Protein AF-A0A938SHJ2-F1 (afdb_monomer_lite)

Secondary structure (DSSP, 8-state):
-PPPHHHHHHHHHHH---HHHHHHHHHHHHHHHHHHHSTTTTTT----HHHHHHHH-

Structure (mmCIF, N/CA/C/O backbone):
data_AF-A0A938SHJ2-F1
#
_entry.id   AF-A0A938SHJ2-F1
#
loop_
_atom_site.group_PDB
_atom_site.id
_atom_site.type_symbol
_atom_site.label_atom_id
_atom_site.label_alt_id
_atom_site.label_comp_id
_atom_site.label_asym_id
_atom_site.label_entity_id
_atom_site.label_seq_id
_atom_site.pdbx_PDB_ins_code
_atom_site.Cartn_x
_atom_site.Cartn_y
_atom_site.Cartn_z
_atom_site.occupancy
_atom_site.B_iso_or_equiv
_atom_site.auth_seq_id
_atom_site.auth_comp_id
_atom_site.auth_asym_id
_atom_site.auth_atom_id
_atom_site.pdbx_PDB_model_num
ATOM 1 N N . MET A 1 1 ? 2.876 7.059 2.768 1.00 65.81 1 MET A N 1
ATOM 2 C CA . MET A 1 1 ? 2.333 8.185 3.566 1.00 65.81 1 MET A CA 1
ATOM 3 C C . MET A 1 1 ? 2.171 7.745 5.024 1.00 65.81 1 MET A C 1
ATOM 5 O O . MET A 1 1 ? 1.864 6.578 5.230 1.00 65.81 1 MET A O 1
ATOM 9 N N . LYS A 1 2 ? 2.388 8.610 6.030 1.00 75.00 2 LYS A N 1
ATOM 10 C CA . LYS A 1 2 ? 1.995 8.297 7.422 1.00 75.00 2 LYS A CA 1
ATOM 11 C C . LYS A 1 2 ? 0.500 8.581 7.577 1.00 75.00 2 LYS A C 1
ATOM 13 O O . LYS A 1 2 ? 0.075 9.700 7.303 1.00 75.00 2 LYS A O 1
ATOM 18 N N . VAL A 1 3 ? -0.285 7.580 7.965 1.00 85.38 3 VAL A N 1
ATOM 19 C CA . VAL A 1 3 ? -1.709 7.760 8.287 1.00 85.38 3 VAL A CA 1
ATOM 20 C C . VAL A 1 3 ? -1.811 8.315 9.703 1.00 85.38 3 VAL A C 1
ATOM 22 O O . VAL A 1 3 ? -1.084 7.871 10.589 1.00 85.38 3 VAL A O 1
ATOM 25 N N . SER A 1 4 ? -2.668 9.317 9.918 1.00 93.69 4 SER A N 1
ATOM 26 C CA . SER A 1 4 ? -2.890 9.833 11.269 1.00 93.69 4 SER A CA 1
ATOM 27 C C . SER A 1 4 ? -3.624 8.797 12.116 1.00 93.69 4 SER A C 1
ATOM 29 O O . SER A 1 4 ? -4.427 8.007 11.608 1.00 93.69 4 SER A O 1
ATOM 31 N N . ARG A 1 5 ? -3.368 8.802 13.424 1.00 93.38 5 ARG A N 1
ATOM 32 C CA . ARG A 1 5 ? -3.964 7.828 14.341 1.00 93.38 5 ARG A CA 1
ATOM 33 C C . ARG A 1 5 ? -5.488 7.935 14.364 1.00 93.38 5 ARG A C 1
ATOM 35 O O . ARG A 1 5 ? -6.166 6.915 14.425 1.00 93.38 5 ARG A O 1
ATOM 42 N N . GLU A 1 6 ? -6.014 9.150 14.264 1.00 95.75 6 GLU A N 1
ATOM 43 C CA . GLU A 1 6 ? -7.448 9.444 14.264 1.00 95.75 6 GLU A CA 1
ATOM 44 C C . GLU A 1 6 ? -8.118 8.826 13.036 1.00 95.75 6 GLU A C 1
ATOM 46 O O . GLU A 1 6 ? -9.129 8.135 13.155 1.00 95.75 6 GLU A O 1
ATOM 51 N N . ARG A 1 7 ? -7.510 9.003 11.856 1.00 94.75 7 ARG A N 1
ATOM 52 C CA . ARG A 1 7 ? -8.017 8.417 10.613 1.00 94.75 7 ARG A CA 1
ATOM 53 C C . ARG A 1 7 ? -7.954 6.894 10.651 1.00 94.75 7 ARG A C 1
ATOM 55 O O . ARG A 1 7 ? -8.906 6.239 10.244 1.00 94.75 7 ARG A O 1
ATOM 62 N N . LEU A 1 8 ? -6.863 6.333 11.173 1.00 96.12 8 LEU A N 1
ATOM 63 C CA . LEU A 1 8 ? -6.718 4.887 11.315 1.00 96.12 8 LEU A CA 1
ATOM 64 C C . LEU A 1 8 ? -7.797 4.295 12.234 1.00 96.12 8 LEU A C 1
ATOM 66 O O . LEU A 1 8 ? -8.346 3.238 11.936 1.00 96.12 8 LEU A O 1
ATOM 70 N N . GLN A 1 9 ? -8.118 4.978 13.335 1.00 96.75 9 GLN A N 1
ATOM 71 C CA . GLN A 1 9 ? -9.166 4.554 14.263 1.00 96.75 9 GLN A CA 1
ATOM 72 C C . GLN A 1 9 ? -10.564 4.653 13.650 1.00 96.75 9 GLN A C 1
ATOM 74 O O . GLN A 1 9 ? -11.350 3.722 13.812 1.00 96.75 9 GLN A O 1
ATOM 79 N N . ALA A 1 10 ? -10.864 5.733 12.924 1.00 96.44 10 ALA A N 1
ATOM 80 C CA . ALA A 1 10 ? -12.146 5.892 12.241 1.00 96.44 10 ALA A CA 1
ATOM 81 C C . ALA A 1 10 ? -12.377 4.790 11.191 1.00 96.44 10 ALA A C 1
ATOM 83 O O . ALA A 1 10 ? -13.451 4.187 11.136 1.00 96.44 10 ALA A O 1
ATOM 84 N N . GLU A 1 11 ? -11.350 4.466 10.402 1.00 95.62 11 GLU A N 1
ATOM 85 C CA . GLU A 1 11 ? -11.436 3.395 9.404 1.00 95.62 11 GLU A CA 1
ATOM 86 C C . GLU A 1 11 ? -11.521 2.009 10.049 1.00 95.62 11 GLU A C 1
ATOM 88 O O . GLU A 1 11 ? -12.305 1.166 9.618 1.00 95.62 11 GLU A O 1
ATOM 93 N N . ALA A 1 12 ? -10.773 1.766 11.127 1.00 97.00 12 ALA A N 1
ATOM 94 C CA . ALA A 1 12 ? -10.869 0.524 11.891 1.00 97.00 12 ALA A CA 1
ATOM 95 C C . ALA A 1 12 ? -12.281 0.301 12.460 1.00 97.00 12 ALA A C 1
ATOM 97 O O . ALA A 1 12 ? -12.802 -0.809 12.395 1.00 97.00 12 ALA A O 1
ATOM 98 N N . GLN A 1 13 ? -12.930 1.354 12.968 1.00 97.06 13 GLN A N 1
ATOM 99 C CA . GLN A 1 13 ? -14.320 1.283 13.434 1.00 97.06 13 GLN A CA 1
ATOM 100 C C . GLN A 1 13 ? -15.299 1.013 12.289 1.00 97.06 13 GLN A C 1
ATOM 102 O O . GLN A 1 13 ? -16.191 0.183 12.434 1.00 97.06 13 GLN A O 1
ATOM 107 N N . THR A 1 14 ? -15.115 1.684 11.151 1.00 97.50 14 THR A N 1
ATOM 108 C CA . THR A 1 14 ? -16.006 1.561 9.986 1.00 97.50 14 THR A CA 1
ATOM 109 C C . THR A 1 14 ? -15.914 0.181 9.338 1.00 97.50 14 THR A C 1
ATOM 111 O O . THR A 1 14 ? -16.920 -0.393 8.931 1.00 97.50 14 THR A O 1
ATOM 114 N N . THR A 1 15 ? -14.705 -0.368 9.253 1.00 95.19 15 THR A N 1
ATOM 115 C CA . THR A 1 15 ? -14.438 -1.655 8.595 1.00 95.19 15 THR A CA 1
ATOM 116 C C . THR A 1 15 ? -14.523 -2.854 9.540 1.00 95.19 15 THR A C 1
ATOM 118 O O . THR A 1 15 ? -14.600 -3.991 9.082 1.00 95.19 15 THR A O 1
ATOM 121 N N . GLY A 1 16 ? -14.473 -2.623 10.855 1.00 96.88 16 GLY A N 1
ATOM 122 C CA . GLY A 1 16 ? -14.397 -3.671 11.875 1.00 96.88 16 GLY A CA 1
ATOM 123 C C . GLY A 1 16 ? -13.021 -4.339 11.999 1.00 96.88 16 GLY A C 1
ATOM 124 O O . GLY A 1 16 ? -12.855 -5.262 12.798 1.00 96.88 16 GLY A O 1
ATOM 125 N N . PHE A 1 17 ? -12.015 -3.897 11.238 1.00 96.12 17 PHE A N 1
ATOM 126 C CA . PHE A 1 17 ? -10.666 -4.450 11.318 1.00 96.12 17 PHE A CA 1
ATOM 127 C C . PHE A 1 17 ? -9.851 -3.822 12.447 1.00 96.12 17 PHE A C 1
ATOM 129 O O . PHE A 1 17 ? -10.020 -2.666 12.827 1.00 96.12 17 PHE A O 1
ATOM 136 N N . ARG A 1 18 ? -8.878 -4.582 12.958 1.00 97.06 18 ARG A N 1
ATOM 137 C CA . ARG A 1 18 ? -7.923 -4.073 13.948 1.00 97.06 18 ARG A CA 1
ATOM 138 C C . ARG A 1 18 ? -7.088 -2.933 13.339 1.00 97.06 18 ARG A C 1
ATOM 140 O O . ARG A 1 18 ? -6.508 -3.149 12.271 1.00 97.06 18 ARG A O 1
ATOM 147 N N . PRO A 1 19 ? -6.924 -1.785 14.029 1.00 96.19 19 PRO A N 1
ATOM 148 C CA . PRO A 1 19 ? -6.169 -0.637 13.513 1.00 96.19 19 PRO A CA 1
ATOM 149 C C . PRO A 1 19 ? -4.768 -1.001 13.010 1.00 96.19 19 PRO A C 1
ATOM 151 O O . PRO A 1 19 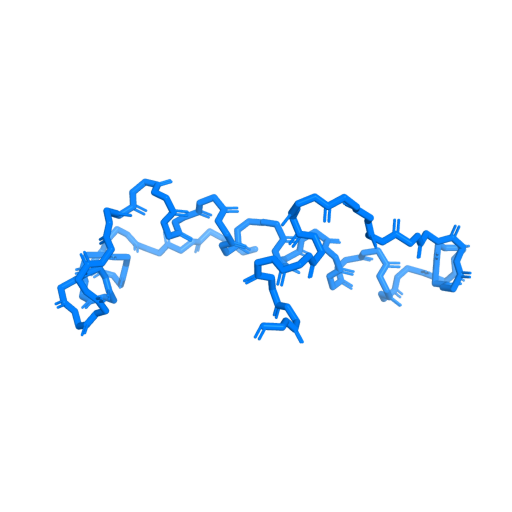? -4.362 -0.616 11.923 1.00 96.19 19 PRO A O 1
ATOM 154 N N . GLU A 1 20 ? -4.054 -1.826 13.767 1.00 95.56 20 GLU A N 1
ATOM 155 C CA . GLU A 1 20 ? -2.697 -2.286 13.457 1.00 95.56 20 GLU A CA 1
ATOM 156 C C . GLU A 1 20 ? -2.610 -3.242 12.252 1.00 95.56 20 GLU A C 1
ATOM 158 O O . GLU A 1 20 ? -1.573 -3.315 11.594 1.00 95.56 20 GLU A O 1
ATOM 163 N N . VAL A 1 21 ? -3.693 -3.948 11.905 1.00 94.62 21 VAL A N 1
ATOM 164 C CA . VAL A 1 21 ? -3.771 -4.705 10.642 1.00 94.62 21 VAL A CA 1
ATOM 165 C C . VAL A 1 21 ? -4.025 -3.748 9.482 1.00 94.62 21 VAL A C 1
ATOM 167 O O . VAL A 1 21 ? -3.351 -3.836 8.456 1.00 94.62 21 VAL A O 1
ATOM 170 N N . LEU A 1 22 ? -4.950 -2.806 9.668 1.00 95.00 22 LEU A N 1
ATOM 171 C CA . LEU A 1 22 ? -5.299 -1.806 8.663 1.00 95.00 22 LEU A CA 1
ATOM 172 C C . LEU A 1 22 ? -4.078 -0.956 8.276 1.00 95.00 22 LEU A C 1
ATOM 174 O O . LEU A 1 22 ? -3.793 -0.765 7.096 1.00 95.00 22 LEU A O 1
ATOM 178 N N . GLU A 1 23 ? -3.296 -0.529 9.267 1.00 95.44 23 GLU A N 1
ATOM 179 C CA . GLU A 1 23 ? -2.058 0.226 9.071 1.00 95.44 23 GLU A CA 1
ATOM 180 C C . GLU A 1 23 ? -1.043 -0.558 8.233 1.00 95.44 23 GLU A C 1
ATOM 182 O O . GLU A 1 23 ? -0.474 -0.019 7.281 1.00 95.44 23 GLU A O 1
ATOM 187 N N . ARG A 1 24 ? -0.859 -1.855 8.515 1.00 94.81 24 ARG A N 1
ATOM 188 C CA . ARG A 1 24 ? 0.038 -2.723 7.733 1.00 94.81 24 ARG A CA 1
ATOM 189 C C . ARG A 1 24 ? -0.402 -2.844 6.278 1.00 94.81 24 ARG A C 1
ATOM 191 O O . ARG A 1 24 ? 0.445 -2.771 5.389 1.00 94.81 24 ARG A O 1
ATOM 198 N N . VAL A 1 25 ? -1.702 -3.004 6.031 1.00 94.62 25 VAL A N 1
ATOM 199 C CA . VAL A 1 25 ? -2.245 -3.073 4.666 1.00 94.62 25 VAL A CA 1
ATOM 200 C C . VAL A 1 25 ? -2.040 -1.745 3.942 1.00 94.62 25 VAL A C 1
ATOM 202 O O . VAL A 1 25 ? -1.553 -1.736 2.813 1.00 94.62 25 VAL A O 1
ATOM 205 N N . ILE A 1 26 ? -2.304 -0.614 4.600 1.00 94.06 26 ILE A N 1
ATOM 206 C CA . ILE A 1 26 ? -2.069 0.706 4.006 1.00 94.06 26 ILE A CA 1
ATOM 207 C C . ILE A 1 26 ? -0.585 0.890 3.664 1.00 94.06 26 ILE A C 1
ATOM 209 O O . ILE A 1 26 ? -0.261 1.342 2.564 1.00 94.06 26 ILE A O 1
ATOM 213 N N . HIS A 1 27 ? 0.336 0.516 4.553 1.00 94.50 27 HIS A N 1
ATOM 214 C CA . HIS A 1 27 ? 1.771 0.568 4.260 1.00 94.50 27 HIS A CA 1
ATOM 215 C C . HIS A 1 27 ? 2.166 -0.308 3.071 1.00 94.50 27 HIS A C 1
ATOM 217 O O . HIS A 1 27 ? 2.934 0.145 2.220 1.00 94.50 27 HIS A O 1
ATOM 223 N N . LEU A 1 28 ? 1.623 -1.524 2.980 1.00 95.44 28 LEU A N 1
ATOM 224 C CA . LEU A 1 28 ? 1.850 -2.403 1.838 1.00 95.44 28 LEU A CA 1
ATOM 225 C C . LEU A 1 28 ? 1.387 -1.751 0.529 1.00 95.44 28 LEU A C 1
ATOM 227 O O . LEU A 1 28 ? 2.158 -1.708 -0.426 1.00 95.44 28 LEU A O 1
ATOM 231 N N . LEU A 1 29 ? 0.173 -1.196 0.490 1.00 95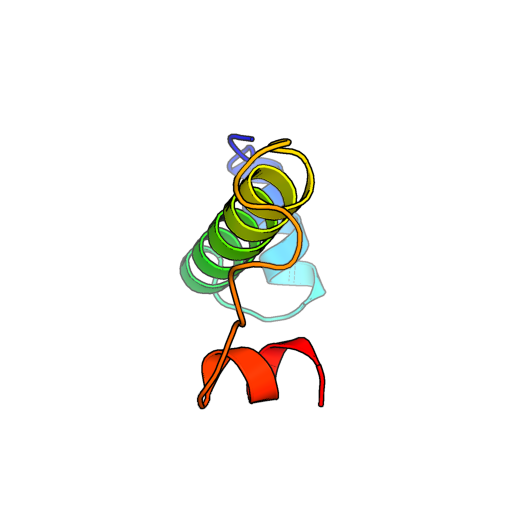.31 29 LEU A N 1
ATOM 232 C CA . LEU A 1 29 ? -0.353 -0.532 -0.708 1.00 95.31 29 LEU A CA 1
ATOM 233 C C . LEU A 1 29 ? 0.513 0.666 -1.123 1.00 95.31 29 LEU A C 1
ATOM 235 O O . LEU A 1 29 ? 0.850 0.793 -2.298 1.00 95.31 29 LEU A O 1
ATOM 239 N N . ASN A 1 30 ? 0.968 1.477 -0.160 1.00 95.00 30 ASN A N 1
ATOM 240 C CA . ASN A 1 30 ? 1.900 2.580 -0.425 1.00 95.00 30 ASN A CA 1
ATOM 241 C C . ASN A 1 30 ? 3.224 2.091 -1.046 1.00 95.00 30 ASN A C 1
ATOM 243 O O . ASN A 1 30 ? 3.767 2.743 -1.936 1.00 95.00 30 ASN A O 1
ATOM 247 N N . LEU A 1 31 ? 3.772 0.965 -0.575 1.00 95.19 31 LEU A N 1
ATOM 248 C CA . LEU A 1 31 ? 4.998 0.395 -1.142 1.00 95.19 31 LEU A CA 1
ATOM 249 C C . LEU A 1 31 ? 4.779 -0.098 -2.572 1.00 95.19 31 LEU A C 1
ATOM 251 O O . LEU A 1 31 ? 5.601 0.183 -3.440 1.00 95.19 31 LEU A O 1
ATOM 255 N N . LEU A 1 32 ? 3.670 -0.796 -2.828 1.00 95.50 32 LEU A N 1
ATOM 256 C CA . LEU A 1 32 ? 3.335 -1.289 -4.165 1.00 95.50 32 LEU A CA 1
ATOM 257 C C . LEU A 1 32 ? 3.157 -0.135 -5.160 1.00 95.50 32 LEU A C 1
ATOM 259 O O . LEU A 1 32 ? 3.667 -0.211 -6.278 1.00 95.50 32 LEU A O 1
ATOM 263 N N . GLU A 1 33 ? 2.519 0.958 -4.742 1.00 95.56 33 GLU A N 1
ATOM 264 C CA . GLU A 1 33 ? 2.403 2.181 -5.544 1.00 95.56 33 GLU A CA 1
ATOM 265 C C . GLU A 1 33 ? 3.774 2.839 -5.795 1.00 95.56 33 GLU A C 1
ATOM 267 O O . GLU A 1 33 ? 4.091 3.239 -6.921 1.00 95.56 33 GLU A O 1
ATOM 272 N N . GLY A 1 34 ? 4.642 2.874 -4.780 1.00 95.81 34 GLY A N 1
ATOM 273 C CA . GLY A 1 34 ? 6.027 3.333 -4.918 1.00 95.81 34 GLY A CA 1
ATOM 274 C C . GLY A 1 34 ? 6.831 2.498 -5.920 1.00 95.81 34 GLY A C 1
ATOM 275 O O . GLY A 1 34 ? 7.532 3.039 -6.775 1.00 95.81 34 GLY A O 1
ATOM 276 N N . PHE A 1 35 ? 6.693 1.173 -5.882 1.00 96.19 35 PHE A N 1
ATOM 277 C CA . PHE A 1 35 ? 7.352 0.289 -6.844 1.00 96.19 35 PHE A CA 1
ATOM 278 C C . PHE A 1 35 ? 6.817 0.480 -8.261 1.00 96.19 35 PHE A C 1
ATOM 280 O O . PHE A 1 35 ? 7.596 0.486 -9.215 1.00 96.19 35 PHE A O 1
ATOM 287 N N . GLN A 1 36 ? 5.507 0.672 -8.403 1.00 95.69 36 GLN A N 1
ATOM 288 C CA . GLN A 1 36 ? 4.871 0.845 -9.703 1.00 95.69 36 GLN A CA 1
ATOM 289 C C . GLN A 1 36 ? 5.171 2.210 -10.343 1.00 95.69 36 GLN A C 1
ATOM 291 O O . GLN A 1 36 ? 5.204 2.313 -11.572 1.00 95.69 36 GLN A O 1
ATOM 296 N N . SER A 1 37 ? 5.407 3.248 -9.536 1.00 96.81 37 SER A N 1
ATOM 297 C CA . SER A 1 37 ? 5.805 4.580 -10.014 1.00 96.81 37 SER A CA 1
ATOM 298 C C . SER A 1 37 ? 7.299 4.686 -10.347 1.00 96.81 37 SER A C 1
ATOM 300 O O . SER A 1 37 ? 7.683 5.535 -11.152 1.00 96.81 37 SER A O 1
ATOM 302 N N . HIS A 1 38 ? 8.148 3.812 -9.796 1.00 97.56 38 HIS A N 1
ATOM 303 C CA . HIS A 1 38 ? 9.587 3.852 -10.046 1.00 97.56 38 HIS A CA 1
ATOM 304 C C . HIS A 1 38 ? 9.950 3.337 -11.460 1.00 97.56 38 HIS A C 1
ATOM 306 O O . HIS A 1 38 ? 9.689 2.167 -11.764 1.00 97.56 38 HIS A O 1
ATOM 312 N N . PRO A 1 39 ? 10.643 4.132 -12.309 1.00 96.88 39 PRO A N 1
ATOM 313 C CA . PRO A 1 39 ? 10.898 3.796 -13.718 1.00 96.88 39 PRO A CA 1
ATOM 314 C C . PRO A 1 39 ? 11.582 2.446 -13.945 1.00 96.88 39 PRO A C 1
ATOM 316 O O . PRO A 1 39 ? 11.290 1.748 -14.911 1.00 96.88 39 PRO A O 1
ATOM 319 N N . PHE A 1 40 ? 12.487 2.060 -13.044 1.00 97.75 40 PHE A N 1
ATOM 320 C CA . PHE A 1 40 ? 13.188 0.781 -13.139 1.00 97.75 40 PHE A CA 1
ATOM 321 C C . PHE A 1 40 ? 12.359 -0.409 -12.637 1.00 97.75 40 PHE A C 1
ATOM 323 O O . PHE A 1 40 ? 12.488 -1.500 -13.180 1.00 97.75 40 PHE A O 1
ATOM 330 N N . LEU A 1 41 ? 11.540 -0.232 -11.595 1.00 97.31 41 LEU A N 1
ATOM 331 C CA . LEU A 1 41 ? 10.873 -1.351 -10.913 1.00 97.31 41 LEU A CA 1
ATOM 332 C C . LEU A 1 41 ? 9.512 -1.678 -11.527 1.00 97.31 41 LEU A C 1
ATOM 334 O O . LEU A 1 41 ? 9.050 -2.817 -11.417 1.00 97.31 41 LEU A O 1
ATOM 338 N N . LYS A 1 42 ? 8.892 -0.701 -12.197 1.00 96.19 42 LYS A N 1
ATOM 339 C CA . LYS A 1 42 ? 7.612 -0.863 -12.878 1.00 96.19 42 LYS A CA 1
ATOM 340 C C . LYS A 1 42 ? 7.629 -2.088 -13.795 1.00 96.19 42 LYS A C 1
ATOM 342 O O . LYS A 1 42 ? 8.486 -2.219 -14.667 1.00 96.19 42 LYS A O 1
ATOM 347 N N . GLY A 1 43 ? 6.671 -2.989 -13.582 1.00 95.00 43 GLY A N 1
ATOM 348 C CA . GLY A 1 43 ? 6.525 -4.225 -14.359 1.00 95.00 43 GLY A CA 1
ATOM 349 C C . GLY A 1 43 ? 7.563 -5.317 -14.070 1.00 95.00 43 GLY A C 1
ATOM 350 O O . GLY A 1 43 ? 7.528 -6.355 -14.724 1.00 95.00 43 GLY A O 1
ATOM 351 N N . ARG A 1 44 ? 8.474 -5.123 -13.105 1.00 96.50 44 ARG A N 1
ATOM 352 C CA . ARG A 1 44 ? 9.500 -6.121 -12.738 1.00 96.50 44 ARG A CA 1
ATOM 353 C C . ARG A 1 44 ? 9.190 -6.891 -11.461 1.00 96.50 44 ARG A C 1
ATOM 355 O O . ARG A 1 44 ? 9.818 -7.913 -11.199 1.00 96.50 44 ARG A O 1
ATOM 362 N N . LEU A 1 45 ? 8.250 -6.401 -10.660 1.00 95.38 45 LEU A N 1
ATOM 363 C CA . LEU A 1 45 ? 7.838 -7.019 -9.406 1.00 95.38 45 LEU A CA 1
ATOM 364 C C . LEU A 1 45 ? 6.416 -7.561 -9.536 1.00 95.38 45 LEU A C 1
ATOM 366 O O . LEU A 1 45 ? 5.553 -6.929 -10.141 1.00 95.38 45 LEU A O 1
ATOM 370 N N . ALA A 1 46 ? 6.177 -8.721 -8.932 1.00 94.44 46 ALA A N 1
ATOM 371 C CA . ALA A 1 46 ? 4.853 -9.312 -8.814 1.00 94.44 46 ALA A CA 1
ATOM 372 C C . ALA A 1 46 ? 4.566 -9.596 -7.339 1.00 94.44 46 ALA A C 1
ATOM 374 O O . ALA A 1 46 ? 5.359 -10.269 -6.675 1.00 94.44 46 ALA A O 1
ATOM 375 N N . LEU A 1 47 ? 3.424 -9.118 -6.840 1.00 96.00 47 LEU A N 1
ATOM 376 C CA . LEU A 1 47 ? 2.907 -9.565 -5.552 1.00 96.00 47 LEU A CA 1
ATOM 377 C C . LEU A 1 47 ? 2.349 -10.982 -5.719 1.00 96.00 47 LEU A C 1
ATOM 379 O O . LEU A 1 47 ? 1.600 -11.252 -6.655 1.00 96.00 47 LEU A O 1
ATOM 383 N N . LYS A 1 48 ? 2.731 -11.894 -4.825 1.00 95.38 48 LYS A N 1
ATOM 384 C CA . LYS A 1 48 ? 2.340 -13.309 -4.883 1.00 95.38 48 LYS A CA 1
ATOM 385 C C . LYS A 1 48 ? 1.914 -13.829 -3.509 1.00 95.38 48 LYS A C 1
ATOM 387 O O . LYS A 1 48 ? 2.049 -13.140 -2.499 1.00 95.38 48 LYS A O 1
ATOM 392 N N . GLY A 1 49 ? 1.433 -15.072 -3.488 1.00 96.69 49 GLY A N 1
ATOM 393 C CA . GLY A 1 49 ? 1.058 -15.791 -2.271 1.00 96.69 49 GLY A CA 1
ATOM 394 C C . GLY A 1 49 ? -0.241 -15.282 -1.645 1.00 96.69 49 GLY A C 1
ATOM 395 O O . GLY A 1 49 ? -1.036 -14.610 -2.299 1.00 96.69 49 GLY A O 1
ATOM 396 N N . GLY A 1 50 ? -0.443 -15.592 -0.361 1.00 96.62 50 GLY A N 1
ATOM 397 C CA . GLY A 1 50 ? -1.673 -15.246 0.364 1.00 96.62 50 GLY A CA 1
ATOM 398 C C . GLY A 1 50 ? -1.955 -13.743 0.430 1.00 96.62 50 GLY A C 1
ATOM 399 O O . GLY A 1 50 ? -3.108 -13.335 0.435 1.00 96.62 50 GLY A O 1
ATOM 400 N N . THR A 1 51 ? -0.920 -12.903 0.396 1.00 95.06 51 THR A N 1
ATOM 401 C CA . THR A 1 51 ? -1.092 -11.445 0.342 1.00 95.06 51 THR A CA 1
ATOM 402 C C . THR A 1 51 ? -1.720 -10.990 -0.973 1.00 95.06 51 THR A C 1
ATOM 404 O O . THR A 1 51 ? -2.562 -10.101 -0.961 1.00 95.06 51 THR A O 1
ATOM 407 N N . ALA A 1 52 ? -1.339 -11.597 -2.101 1.00 96.38 52 ALA A N 1
ATOM 408 C CA . ALA A 1 52 ? -1.956 -11.285 -3.389 1.00 96.38 52 ALA A CA 1
ATOM 409 C C . ALA A 1 52 ? -3.422 -11.727 -3.422 1.00 96.38 52 ALA A C 1
ATOM 411 O O . ALA A 1 52 ? -4.264 -10.981 -3.906 1.00 96.38 52 ALA A O 1
ATOM 412 N N . VAL A 1 53 ? -3.722 -12.900 -2.855 1.00 96.44 53 VAL A N 1
ATOM 413 C CA . VAL A 1 53 ? -5.100 -13.393 -2.729 1.00 96.44 53 VAL A CA 1
ATOM 414 C C . VAL A 1 53 ? -5.937 -12.420 -1.895 1.00 96.44 53 VAL A C 1
ATOM 416 O O . VAL A 1 53 ? -6.928 -11.921 -2.397 1.00 96.44 53 VAL A O 1
ATOM 419 N N . ASN A 1 54 ? -5.485 -12.047 -0.693 1.00 92.56 54 ASN A N 1
ATOM 420 C CA . ASN A 1 54 ? -6.228 -11.148 0.202 1.00 92.56 54 ASN A CA 1
ATOM 421 C C . ASN A 1 54 ? -6.500 -9.740 -0.359 1.00 92.56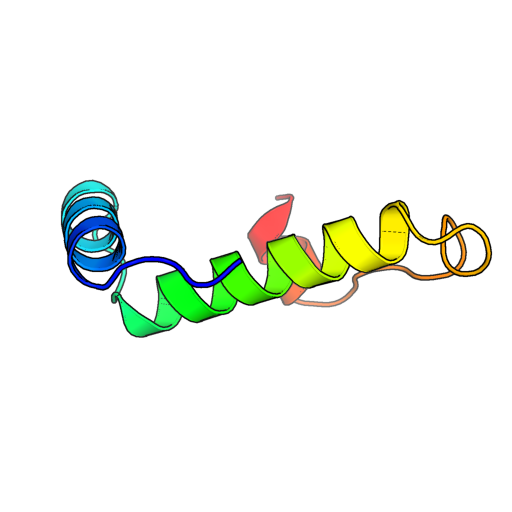 54 ASN A C 1
ATOM 423 O O . ASN A 1 54 ? -7.372 -9.051 0.161 1.00 92.56 54 ASN A O 1
ATOM 427 N N . LEU A 1 55 ? -5.715 -9.262 -1.331 1.00 92.06 55 LEU A N 1
ATOM 428 C CA . LEU A 1 55 ? -5.880 -7.914 -1.889 1.00 92.06 55 LEU A CA 1
ATOM 429 C C . LEU A 1 55 ? -6.734 -7.868 -3.157 1.00 92.06 55 LEU A C 1
ATOM 431 O O . LEU A 1 55 ? -7.250 -6.800 -3.481 1.00 92.06 55 LEU A O 1
ATOM 435 N N . PHE A 1 56 ? -6.832 -8.971 -3.900 1.00 92.31 56 PHE A N 1
ATOM 436 C CA . PHE A 1 56 ? -7.362 -8.952 -5.267 1.00 92.31 56 PHE A CA 1
ATOM 437 C C . PHE A 1 56 ? -8.440 -10.006 -5.555 1.00 92.31 56 PHE A C 1
ATOM 439 O O . PHE A 1 56 ? -8.978 -9.996 -6.663 1.00 92.31 56 PHE A O 1
ATOM 446 N N . LEU A 1 57 ? -8.747 -10.901 -4.610 1.00 89.50 57 LEU A N 1
ATOM 447 C CA . LEU A 1 57 ? -9.785 -11.935 -4.715 1.00 89.50 57 LEU A CA 1
ATOM 448 C C . LEU A 1 57 ? -10.704 -11.885 -3.493 1.00 89.50 57 LEU A C 1
ATOM 450 O O . LEU A 1 57 ? -11.922 -12.071 -3.696 1.00 89.50 57 LEU A O 1
#

Radius of gyration: 13.28 Å; chains: 1; bounding box: 29×26×29 Å

Sequence (57 aa):
MKVSRERLQAEAQTTGFRPEVLERVIHLLNLLEGFQSHPFLKGRLALKGGTAVNLFL

Foldseek 3Di:
DDDDPVRLVVVCVVVVHDSVVVRVVVVVVVVVVVQCPDPVNNPVDDDDDPNVVVPPD

pLDDT: mean 94.44, std 5.06, range [65.81, 97.75]

=== Feature glossary ===
Legend for the data blocks above and below:

— What the protein is —

Sequence gives the chain of amino acids in standard one-letter code (A=alanine, C=cysteine, …, Y=tyrosine), read N→C. It is the only feature that is directly encoded by the gene; all structural features are derived from the folded form of this sequence.

The annotation block draws on four external resources. InterPro: which protein families and doma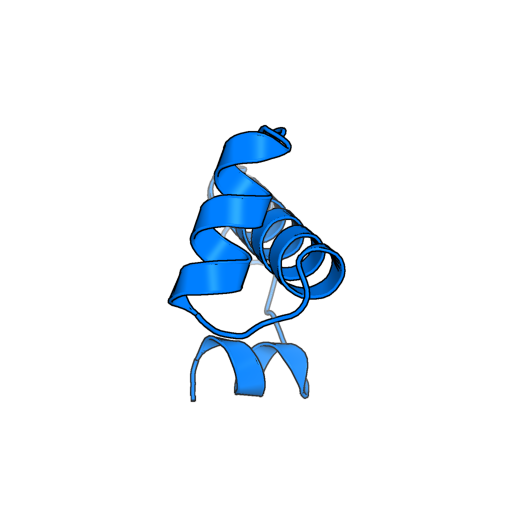ins the sequence belongs to. GO: standardized terms for what the protein does, what process it participates in, and where in the cell it acts. CATH: which structural fold it has in the CATH hierarchy. Organism: the species of origin.

— Where its atoms are —

Atomic coordinates in PDBx/mmCIF format — the same representation the Protein Data 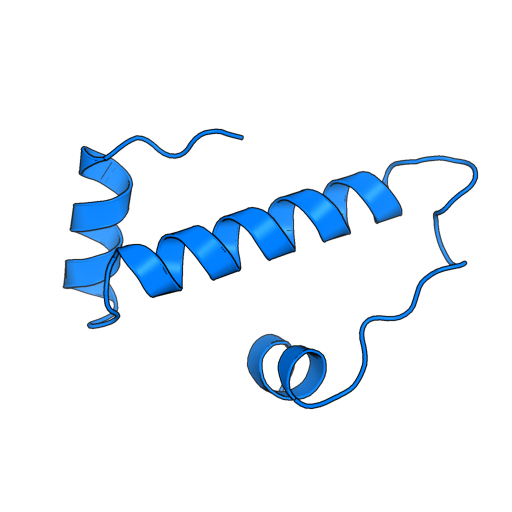Bank distributes. Each line of the _atom_site loop places one backbone atom in Cartesian space (units: ångströms, origin: arbitrary).

Six rendered views show the 3D structure from the faces of a cube — i.e. along ±x, ±y, ±z. Rendering representation is drawn randomly per protein from cartoon (secondary-structure ribbons), sticks (backbone bonds), or molecular surface; coloring is either N→C rainbow (blue at the N-terminus through red at the C-terminus) or one color per chain.

— Local backbone conformation —

DSSP 8-state secondary structure assigns each residue one of H (α-helix), G (3₁₀-helix), I (π-helix), E (extended β-strand), B (isolated β-bridge), T (hydrogen-bonded turn), S (bend), or '-' (coil). The assignment is computed from backbone hydrogen-bond geometry via the Kabsch–Sander algorithm.

P-SEA three-state annotation labels each residue as helix, strand, or coil based purely on the geometry of the Cα trace. It serves as a fallback when the full backbone (and thus DSSP) is unavailable.

φ (phi) and ψ (psi) are the two rotatable backbone dihedrals per residue: φ is the C(i-1)–N–Cα–C torsion, ψ is the N–Cα–C–N(i+1) torsion, both in degrees on (−180°, 180°]. α-helical residues cluster near (−60°, −45°); β-strand residues near (−120°, +130°). A Ramachandran plot is simply a scatter of (φ, ψ) for every residue.

— Global shape and packing —

Radius of gyration (Rg) is the root-mean-square distance of Cα atoms from their centroid — a single number for overall size and compactness. A globular domain of N residues has Rg ≈ 2.2·N^0.38 Å; an extended or disordered chain has a much larger Rg. The Cα contact count is the number of residue pairs whose Cα atoms are within 8 Å and are more than four positions apart in sequence — a standard proxy for tertiary packing density. The bounding box is the smallest axis-aligned box enclosing all Cα atoms.

Accessible surface area quantifies burial. A residue with SASA near zero is packed into the hydrophobic core; one with SASA >100 Å² sits on the surface. Computed here via the Shrake–Rupley numerical algorithm with a 1.4 Å probe.

The contact map is a binary N×N matrix image: pixel (i, j) is dark where Cα_i and Cα_j are within 8 Å and |i−j|>4. Because the |i−j|>4 filter removes local helical contacts, off-diagonal stripes parallel to the main diagonal indicate parallel β-sheets; stripes perpendicular to it indicate antiparallel β-sheets. The Ramachandran plot scatters every residue's (φ, ψ) pair against the sterically allowed regions. The PAE heatmap renders the predicted-aligned-error matrix.

— Structural neighborhood —

A 3Di character summarizes, for each residue, the relative o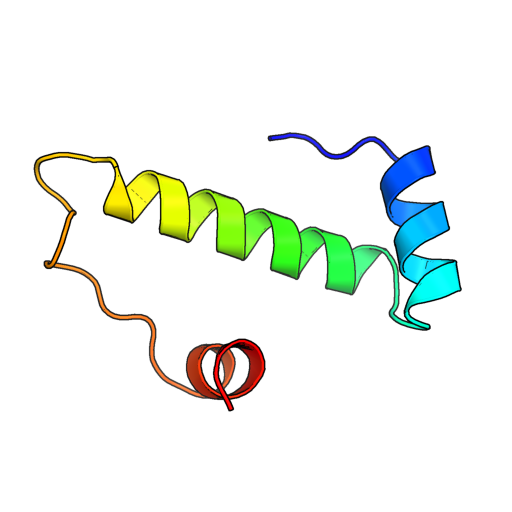rientation of the Cα frame of its nearest spatial neighbor. Because it encodes fold topology rather than chemistry, 3Di alignments detect remote structural similarity that sequence alignment misses.

Structural nearest neighbors (via Foldseek easy-search vs the PDB). Reported per hit: target PDB id, E-value, and alignment TM-score. A TM-score above ~0.5 is the conventional threshold for 'same fold'.

— Confidence and disorder —

For AlphaFold models, the B-factor field carries pLDDT — the model's own estimate of local accuracy on a 0–100 scale. Regions with pLDDT<50 should be treated as essentially unmodeled; they often correspond to intrinsically disordered segments.

B-factor (Debye–Waller factor) reflects atomic displacement in the crystal lattice. It is an experimental observable (units Å²), not a prediction; low values mean the atom is pinned down, high values mean it moves or is heterogeneous across the crystal.

Predicted Aligned Error (PAE) is an AlphaFold confidence matrix: entry (i, j) is the expected error in the position of residue j, in ångströms, when the prediction is superimposed on the true structure at residue i. Low PAE within a block of residues means that block is internally rigid and well-predicted; high PAE between two blocks means their relative placement is uncertain even if each block individually is confident.